Protein AF-A0A382Z279-F1 (afdb_monomer_lite)

InterPro domains:
  IPR032688 ABC-2 type transporter permease protein NosY-like [PF12679] (5-181)

Organism: NCBI:txid408172

Sequence (182 aa):
MLALLIAKEMRSHLLSYRFVLTLLLFFVLIVSSVEMLALNYDRQATNYAETRRSQEEALKEATDFRSLRWRGIKVEKPPNPMSVFAMGLEREMSRSVKVSSFEDAKLGRSKYANPLFALFPAPDLLYIVNIVGSLLALLFAFDAICGEQERGTLKLVMAYSVPRHLVLLAKWAGGYIALIVP

pLDDT: mean 73.45, std 11.15, range [49.34, 89.0]

Secondary structure (DSSP, 8-state):
-HHHHHHHHHHHHHTSHHHHHHHHHHHHHHHHHHHHHHHHHHHHHHHHHHHHHHHHHHHHH---HHHHHHH-EEEEPPPPGGGGT--GGGGTS-SEEEE-SSS--EEPPPTT-SHHHHHS----HHHHHHHHHHHHHHHHHHHHHHHHHHTSHHHHHHHSS--HHHHHHHHHHHHHHHHH--

Foldseek 3Di:
DLVVLLVVLLCVLCPDPVLVVLVVVLVVVQVVLLVVQVVVLVVLQVVVVVVVVVLVVVVVVCPDPVVCQVQFDWDFAHRDPCSSQACPCVQQFQRIFGGHPPDDGDRDHRPPPPVVCVVVPRDHNVNCCVPSLVVVLVVLLCCLPVVCVVVCVVVVVVVDPDDPVSNVVSSVSNSVVSSVPD

Radius of gyration: 26.79 Å; chains: 1; bounding box: 55×27×79 Å

Structure (mmCIF, N/CA/C/O backbone):
data_AF-A0A382Z279-F1
#
_entry.id   AF-A0A382Z279-F1
#
loop_
_atom_site.group_PDB
_atom_site.id
_atom_site.type_symbol
_atom_site.label_atom_id
_atom_site.label_alt_id
_atom_site.label_comp_id
_atom_site.label_asym_id
_atom_site.label_entity_id
_atom_site.label_seq_id
_atom_site.pdbx_PDB_ins_code
_atom_site.Cartn_x
_atom_site.Cartn_y
_atom_site.Cartn_z
_atom_site.occupancy
_atom_site.B_iso_or_equiv
_atom_site.auth_seq_id
_atom_site.auth_comp_id
_atom_site.auth_asym_id
_atom_site.auth_atom_id
_atom_site.pdbx_PDB_model_num
ATOM 1 N N . MET A 1 1 ? -17.426 -15.057 21.972 1.00 78.44 1 MET A N 1
ATOM 2 C CA . MET A 1 1 ? -17.161 -13.709 22.534 1.00 78.44 1 MET A CA 1
ATOM 3 C C . MET A 1 1 ? -16.093 -12.942 21.763 1.00 78.44 1 MET A C 1
ATOM 5 O O . MET A 1 1 ? -16.378 -11.828 21.351 1.00 78.44 1 MET A O 1
ATOM 9 N N . LEU A 1 2 ? -14.916 -13.522 21.494 1.00 78.75 2 LEU A N 1
ATOM 10 C CA . LEU A 1 2 ? -13.851 -12.851 20.729 1.00 78.75 2 LEU A CA 1
ATOM 11 C C . LEU A 1 2 ? -14.295 -12.397 19.322 1.00 78.75 2 LEU A C 1
ATOM 13 O O . LEU A 1 2 ? -14.098 -11.242 18.972 1.00 78.75 2 LEU A O 1
ATOM 17 N N . ALA A 1 3 ? -14.995 -13.248 18.565 1.00 81.44 3 ALA A N 1
ATOM 18 C CA . ALA A 1 3 ? -15.532 -12.876 17.249 1.00 81.44 3 ALA A CA 1
ATOM 19 C C . ALA A 1 3 ? -16.533 -11.701 17.298 1.00 81.44 3 ALA A C 1
ATOM 21 O O . ALA A 1 3 ? -16.545 -10.869 16.399 1.00 81.44 3 ALA A O 1
ATOM 22 N N . LEU A 1 4 ? -17.336 -11.592 18.365 1.00 83.62 4 LEU A N 1
ATOM 23 C CA . LEU A 1 4 ? -18.268 -10.471 18.553 1.00 83.62 4 LEU A CA 1
ATOM 24 C C . LEU A 1 4 ? -17.521 -9.166 18.847 1.00 83.62 4 LEU A C 1
ATOM 26 O O . LEU A 1 4 ? -17.893 -8.120 18.326 1.00 83.62 4 LEU A O 1
ATOM 30 N N . LEU A 1 5 ? -16.448 -9.236 19.642 1.00 82.75 5 LEU A N 1
ATOM 31 C CA . LEU A 1 5 ? -15.572 -8.093 19.897 1.00 82.75 5 LEU A CA 1
ATOM 32 C C . LEU A 1 5 ? -14.881 -7.632 18.605 1.00 82.75 5 LEU A C 1
ATOM 34 O O . LEU A 1 5 ? -14.863 -6.436 18.335 1.00 82.75 5 LEU A O 1
ATOM 38 N N . ILE A 1 6 ? -14.399 -8.567 17.777 1.00 82.38 6 ILE A N 1
ATOM 39 C CA . ILE A 1 6 ? -13.807 -8.252 16.466 1.00 82.38 6 ILE A CA 1
ATOM 40 C C . ILE A 1 6 ? -14.846 -7.619 15.537 1.00 82.38 6 ILE A C 1
ATOM 42 O O . ILE A 1 6 ? -14.577 -6.578 14.952 1.00 82.38 6 ILE A O 1
ATOM 46 N N . ALA A 1 7 ? -16.046 -8.195 15.421 1.00 82.44 7 ALA A N 1
ATOM 47 C CA . ALA A 1 7 ? -17.105 -7.647 14.572 1.00 82.44 7 ALA A CA 1
ATOM 48 C C . ALA A 1 7 ? -17.527 -6.234 15.005 1.00 82.44 7 ALA A C 1
ATOM 50 O O . ALA A 1 7 ? -17.766 -5.366 14.164 1.00 82.44 7 ALA A O 1
ATOM 51 N N . LYS A 1 8 ? -17.574 -5.983 16.318 1.00 85.19 8 LYS A N 1
ATOM 52 C CA . LYS A 1 8 ? -17.808 -4.649 16.876 1.00 85.19 8 LYS A CA 1
ATOM 53 C C . LYS A 1 8 ? -16.678 -3.680 16.512 1.00 85.19 8 LYS A C 1
ATOM 55 O O . LYS A 1 8 ? -16.970 -2.550 16.128 1.00 85.19 8 LYS A O 1
ATOM 60 N N . GLU A 1 9 ? -15.419 -4.111 16.587 1.00 82.75 9 GLU A N 1
ATOM 61 C CA . GLU A 1 9 ? -14.272 -3.265 16.237 1.00 82.75 9 GLU A CA 1
ATOM 62 C C . GLU A 1 9 ? -14.241 -2.959 14.734 1.00 82.75 9 GLU A C 1
ATOM 64 O O . GLU A 1 9 ? -14.132 -1.799 14.346 1.00 82.75 9 GLU A O 1
ATOM 69 N N . MET A 1 10 ? -14.474 -3.962 13.880 1.00 80.81 10 MET A N 1
ATOM 70 C CA . MET A 1 10 ? -14.593 -3.769 12.431 1.00 80.81 10 MET A CA 1
ATOM 71 C C . MET A 1 10 ? -15.702 -2.781 12.086 1.00 80.81 10 MET A C 1
ATOM 73 O O . MET A 1 10 ? -15.496 -1.880 11.283 1.00 80.81 10 MET A O 1
ATOM 77 N N . ARG A 1 11 ? -16.877 -2.909 12.711 1.00 81.38 11 ARG A N 1
ATOM 78 C CA . ARG A 1 11 ? -17.996 -1.993 12.469 1.00 81.38 11 ARG A CA 1
ATOM 79 C C . ARG A 1 11 ? -17.671 -0.565 12.914 1.00 81.38 11 ARG A C 1
ATOM 81 O O . ARG A 1 11 ? -18.086 0.375 12.245 1.00 81.38 11 ARG A O 1
ATOM 88 N N . SER A 1 12 ? -16.920 -0.407 14.004 1.00 80.19 12 SER A N 1
ATOM 89 C CA . SER A 1 12 ? -16.434 0.896 14.475 1.00 80.19 12 SER A CA 1
ATOM 90 C C . SER A 1 12 ? -15.484 1.549 13.467 1.00 80.19 12 SER A C 1
ATOM 92 O O . SER A 1 12 ? -15.623 2.734 13.167 1.00 80.19 12 SER A O 1
ATOM 94 N N . HIS A 1 13 ? -14.562 0.770 12.895 1.00 79.25 13 HIS A N 1
ATOM 95 C CA . HIS A 1 13 ? -13.631 1.262 11.882 1.00 79.25 13 HIS A CA 1
ATOM 96 C C . HIS A 1 13 ? -14.323 1.545 10.542 1.00 79.25 13 HIS A C 1
ATOM 98 O O . HIS A 1 13 ? -14.192 2.648 10.023 1.00 79.25 13 HIS A O 1
ATOM 104 N N . LEU A 1 14 ? -15.120 0.606 10.021 1.00 77.19 14 LEU A N 1
ATOM 105 C CA . LEU A 1 14 ? -15.778 0.712 8.712 1.00 77.19 14 LEU A CA 1
ATOM 106 C C . LEU A 1 14 ? -16.832 1.825 8.643 1.00 77.19 14 LEU A C 1
ATOM 108 O O . LEU A 1 14 ? -16.984 2.457 7.602 1.00 77.19 14 LEU A O 1
ATOM 112 N N . LEU A 1 15 ? -17.567 2.082 9.732 1.00 76.75 15 LEU A N 1
ATOM 113 C CA . LEU A 1 15 ? -18.573 3.156 9.782 1.00 76.75 15 LEU A CA 1
ATOM 114 C C . LEU A 1 15 ? -17.976 4.529 10.119 1.00 76.75 15 LEU A C 1
ATOM 116 O O . LEU A 1 15 ? -18.713 5.510 10.235 1.00 76.75 15 LEU A O 1
ATOM 120 N N . SER A 1 16 ? -16.660 4.623 10.301 1.00 80.31 16 SER A N 1
ATOM 121 C CA . SER A 1 16 ? -16.005 5.901 10.541 1.00 80.31 16 SER A CA 1
ATOM 122 C C . SER A 1 16 ? -15.908 6.701 9.244 1.00 80.31 16 SER A C 1
ATOM 124 O O . SER A 1 16 ? -15.441 6.201 8.223 1.00 80.31 16 SER A O 1
ATOM 126 N N . TYR A 1 17 ? -16.255 7.990 9.287 1.00 79.38 17 TYR A N 1
ATOM 127 C CA . TYR A 1 17 ? -16.060 8.898 8.147 1.00 79.38 17 TYR A CA 1
ATOM 128 C C . TYR A 1 17 ? -14.589 8.946 7.691 1.00 79.38 17 TYR A C 1
ATOM 130 O O . TYR A 1 17 ? -14.296 9.152 6.516 1.00 79.38 17 TYR A O 1
ATOM 138 N N . ARG A 1 18 ? -13.654 8.710 8.623 1.00 80.19 18 ARG A N 1
ATOM 139 C CA . ARG A 1 18 ? -12.212 8.660 8.356 1.00 80.19 18 ARG A CA 1
ATOM 140 C C . ARG A 1 18 ? -11.847 7.468 7.475 1.00 80.19 18 ARG A C 1
ATOM 142 O O . ARG A 1 18 ? -10.984 7.602 6.615 1.00 80.19 18 ARG A O 1
ATOM 149 N N . PHE A 1 19 ? -12.530 6.335 7.633 1.00 81.94 19 PHE A N 1
ATOM 150 C CA . PHE A 1 19 ? -12.326 5.165 6.779 1.00 81.94 19 PHE A CA 1
ATOM 151 C C . PHE A 1 19 ? -12.724 5.459 5.329 1.00 81.94 19 PHE A C 1
ATOM 153 O O . PHE A 1 19 ? -11.972 5.164 4.411 1.00 81.94 19 PHE A O 1
ATOM 160 N N . VAL A 1 20 ? -13.847 6.148 5.114 1.00 83.25 20 VAL A N 1
ATOM 161 C CA . VAL A 1 20 ? -14.271 6.554 3.763 1.00 83.25 20 VAL A CA 1
ATOM 162 C C . VAL A 1 20 ? -13.266 7.518 3.125 1.00 83.25 20 VAL A C 1
ATOM 164 O O . VAL A 1 20 ? -12.905 7.349 1.964 1.00 83.25 20 VAL A O 1
ATOM 167 N N . LEU A 1 21 ? -12.778 8.508 3.880 1.00 84.88 21 LEU A N 1
ATOM 168 C CA . LEU A 1 21 ? -11.780 9.465 3.386 1.00 84.88 21 LEU A CA 1
ATOM 169 C C . LEU A 1 21 ? -10.456 8.793 3.017 1.00 84.88 21 LEU A C 1
ATOM 171 O O . LEU A 1 21 ? -9.873 9.101 1.982 1.00 84.88 21 LEU A O 1
ATOM 175 N N . THR A 1 22 ? -9.983 7.884 3.863 1.00 84.00 22 THR A N 1
ATOM 176 C CA . THR A 1 22 ? -8.726 7.161 3.639 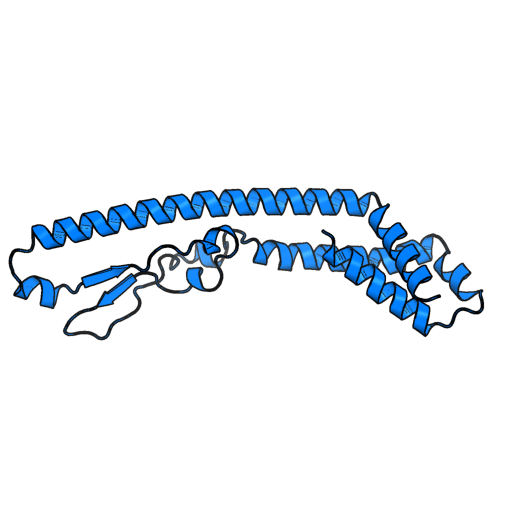1.00 84.00 22 THR A CA 1
ATOM 177 C C . THR A 1 22 ? -8.847 6.176 2.483 1.00 84.00 22 THR A C 1
ATOM 179 O O . THR A 1 22 ? -7.940 6.122 1.660 1.00 84.00 22 THR A O 1
ATOM 182 N N . LEU A 1 23 ? -9.988 5.499 2.338 1.00 84.31 23 LEU A N 1
ATOM 183 C CA . LEU A 1 23 ? -10.286 4.644 1.189 1.00 84.31 23 LEU A CA 1
ATOM 184 C C . LEU A 1 23 ? -10.345 5.444 -0.118 1.00 84.31 23 LEU A C 1
ATOM 186 O O . LEU A 1 23 ? -9.758 5.028 -1.112 1.00 84.31 23 LEU A O 1
ATOM 190 N N . LEU A 1 24 ? -10.986 6.617 -0.124 1.00 88.38 24 LEU A N 1
ATOM 191 C CA . LEU A 1 24 ? -10.998 7.506 -1.293 1.00 88.38 24 LEU A CA 1
ATOM 192 C C . LEU A 1 24 ? -9.596 8.005 -1.646 1.00 88.38 24 LEU A C 1
ATOM 194 O O . LEU A 1 24 ? -9.211 7.975 -2.813 1.00 88.38 24 LEU A O 1
ATOM 198 N N . LEU A 1 25 ? -8.824 8.441 -0.648 1.00 86.50 25 LEU A N 1
ATOM 199 C CA . LEU A 1 25 ? -7.442 8.874 -0.843 1.00 86.50 25 LEU A CA 1
ATOM 200 C C . LEU A 1 25 ? -6.602 7.747 -1.452 1.00 86.50 25 LEU A C 1
ATOM 202 O O . LEU A 1 25 ? -5.892 7.969 -2.430 1.00 86.50 25 LEU A O 1
ATOM 206 N N . PHE A 1 26 ? -6.708 6.540 -0.896 1.00 85.06 26 PHE A N 1
ATOM 207 C CA . PHE A 1 26 ? -5.968 5.376 -1.364 1.00 85.06 26 PHE A CA 1
ATOM 208 C C . PHE A 1 26 ? -6.380 4.983 -2.783 1.00 85.06 26 PHE A C 1
ATOM 210 O O . PHE A 1 26 ? -5.519 4.781 -3.634 1.00 85.06 26 PHE A O 1
ATOM 217 N N . PHE A 1 27 ? -7.681 4.997 -3.082 1.00 86.75 27 PHE A N 1
ATOM 218 C CA . PHE A 1 27 ? -8.205 4.745 -4.422 1.00 86.75 27 PHE A CA 1
ATOM 219 C C . PHE A 1 27 ? -7.656 5.738 -5.455 1.00 86.75 27 PHE A C 1
ATOM 221 O O . PHE A 1 27 ? -7.156 5.325 -6.499 1.00 86.75 27 PHE A O 1
ATOM 228 N N . VAL A 1 28 ? -7.676 7.041 -5.156 1.00 89.00 28 VAL A N 1
ATOM 229 C CA . VAL A 1 28 ? -7.123 8.076 -6.049 1.00 89.00 28 VAL A CA 1
ATOM 230 C C . VAL A 1 28 ? -5.620 7.877 -6.263 1.00 89.00 28 VAL A C 1
ATOM 232 O O . VAL A 1 28 ? -5.128 7.996 -7.389 1.00 89.00 28 VAL A O 1
ATOM 235 N N . LEU A 1 29 ? -4.878 7.536 -5.208 1.00 85.69 29 LEU A N 1
ATOM 236 C CA . LEU A 1 29 ? -3.447 7.255 -5.317 1.00 85.69 29 LEU A CA 1
ATOM 237 C C . LEU A 1 29 ? -3.156 6.010 -6.162 1.00 85.69 29 LEU A C 1
ATOM 239 O O . LEU A 1 29 ? -2.249 6.043 -6.990 1.00 85.69 29 LEU A O 1
ATOM 243 N N . ILE A 1 30 ? -3.927 4.935 -5.995 1.00 84.19 30 ILE A N 1
ATOM 244 C CA . ILE A 1 30 ? -3.774 3.718 -6.799 1.00 84.19 30 ILE A CA 1
ATOM 245 C C . ILE A 1 30 ? -4.069 4.018 -8.267 1.00 84.19 30 ILE A C 1
ATOM 247 O O . ILE A 1 30 ? -3.248 3.696 -9.122 1.00 84.19 30 ILE A O 1
ATOM 251 N N . VAL A 1 31 ? -5.201 4.660 -8.568 1.00 87.12 31 VAL A N 1
ATOM 252 C CA . VAL A 1 31 ? -5.594 4.972 -9.951 1.00 87.12 31 VAL A CA 1
ATOM 253 C C . VAL A 1 31 ? -4.538 5.844 -10.628 1.00 87.12 31 VAL A C 1
ATOM 255 O O . VAL A 1 31 ? -4.046 5.489 -11.696 1.00 87.12 31 VAL A O 1
ATOM 258 N N . SER A 1 32 ? -4.115 6.931 -9.977 1.00 83.88 32 SER A N 1
ATOM 259 C CA . SER A 1 32 ? -3.075 7.813 -10.525 1.00 83.88 32 SER A CA 1
ATOM 260 C C . SER A 1 32 ? -1.728 7.107 -10.720 1.00 83.88 32 SER A C 1
ATOM 262 O O . SER A 1 32 ? -1.033 7.365 -11.705 1.00 83.88 32 SER A O 1
ATOM 264 N N . SER A 1 33 ? -1.359 6.185 -9.826 1.00 82.25 33 SER A N 1
ATOM 26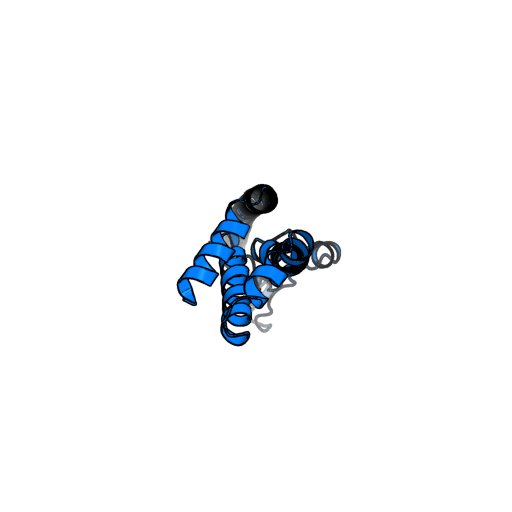5 C CA . SER A 1 33 ? -0.145 5.377 -9.971 1.00 82.25 33 SER A CA 1
ATOM 266 C C . SER A 1 33 ? -0.234 4.420 -11.155 1.00 82.25 33 SER A C 1
ATOM 268 O O . SER A 1 33 ? 0.686 4.385 -11.970 1.00 82.25 33 SER A O 1
ATOM 270 N N . VAL A 1 34 ? -1.351 3.702 -11.301 1.00 82.25 34 VAL A N 1
ATOM 271 C CA . VAL A 1 34 ? -1.570 2.765 -12.412 1.00 82.25 34 VAL A CA 1
ATOM 272 C C . VAL A 1 34 ? -1.567 3.497 -13.754 1.00 82.25 34 VAL A C 1
ATOM 274 O O . VAL A 1 34 ? -0.930 3.027 -14.695 1.00 82.25 34 VAL A O 1
ATOM 277 N N . GLU A 1 35 ? -2.195 4.672 -13.853 1.00 81.94 35 GLU A N 1
ATOM 278 C CA . GLU A 1 35 ? -2.159 5.491 -15.073 1.00 81.94 35 GLU A CA 1
ATOM 279 C C . GLU A 1 35 ? -0.732 5.936 -15.428 1.00 81.94 35 GLU A C 1
ATOM 281 O O . GLU A 1 35 ? -0.289 5.779 -16.569 1.00 81.94 35 GLU A O 1
ATOM 286 N N . MET A 1 36 ? 0.028 6.431 -14.445 1.00 78.31 36 MET A N 1
ATOM 287 C CA . MET A 1 36 ? 1.442 6.785 -14.625 1.00 78.31 36 MET A CA 1
ATOM 288 C C . MET A 1 36 ? 2.277 5.584 -15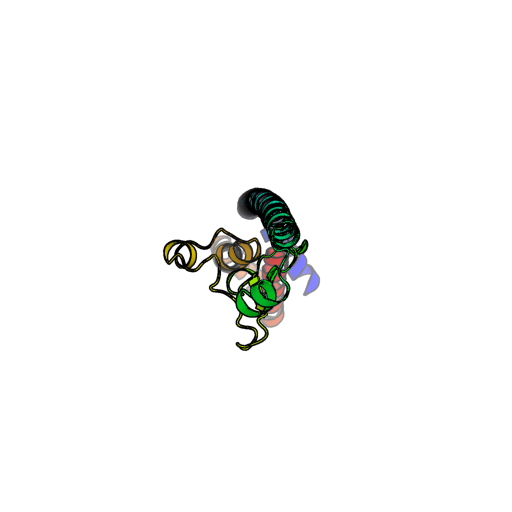.092 1.00 78.31 36 MET A C 1
ATOM 290 O O . MET A 1 36 ? 3.135 5.727 -15.971 1.00 78.31 36 MET A O 1
ATOM 294 N N . LEU A 1 37 ? 2.031 4.397 -14.530 1.00 76.88 37 LEU A N 1
ATOM 295 C CA . LEU A 1 37 ? 2.750 3.173 -14.883 1.00 76.88 37 LEU A CA 1
ATOM 296 C C . LEU A 1 37 ? 2.382 2.668 -16.279 1.00 76.88 37 LEU A C 1
ATOM 298 O O . LEU A 1 37 ? 3.280 2.292 -17.034 1.00 76.88 37 LEU A O 1
ATOM 302 N N . ALA A 1 38 ? 1.106 2.736 -16.657 1.00 78.56 38 ALA A N 1
ATOM 303 C CA . ALA A 1 38 ? 0.629 2.374 -17.988 1.00 78.56 38 ALA A CA 1
ATOM 304 C C . ALA A 1 38 ? 1.249 3.266 -19.076 1.00 78.56 38 ALA A C 1
ATOM 306 O O . ALA A 1 38 ? 1.785 2.759 -20.062 1.00 78.56 38 ALA A O 1
ATOM 307 N N . LEU A 1 39 ? 1.278 4.587 -18.862 1.00 77.31 39 LEU A N 1
ATOM 308 C CA . LEU A 1 39 ? 1.937 5.526 -19.779 1.00 77.31 39 LEU A CA 1
ATOM 309 C C . LEU A 1 39 ? 3.441 5.256 -19.893 1.00 77.31 39 LEU A C 1
ATOM 311 O O . LEU A 1 39 ? 4.029 5.377 -20.969 1.00 77.31 39 LEU A O 1
ATOM 315 N N . ASN A 1 40 ? 4.091 4.894 -18.785 1.00 75.31 40 ASN A N 1
ATOM 316 C CA . ASN A 1 40 ? 5.510 4.565 -18.800 1.00 75.31 40 ASN A CA 1
ATOM 317 C C . ASN A 1 40 ? 5.783 3.226 -19.507 1.00 75.31 40 ASN A C 1
ATOM 319 O O . ASN A 1 40 ? 6.798 3.104 -20.190 1.00 75.31 40 ASN A O 1
ATOM 323 N N . TYR A 1 41 ? 4.890 2.241 -19.381 1.00 77.06 41 TYR A N 1
ATOM 324 C CA . TYR A 1 41 ? 4.982 0.972 -20.105 1.00 77.06 41 TYR A CA 1
ATOM 325 C C . TYR A 1 41 ? 4.869 1.180 -21.616 1.00 77.06 41 TYR A C 1
ATOM 327 O O . TYR A 1 41 ? 5.720 0.694 -22.359 1.00 77.06 41 TYR A O 1
ATOM 335 N N . ASP A 1 42 ? 3.889 1.965 -22.066 1.00 77.44 42 ASP A N 1
ATOM 336 C CA . ASP A 1 42 ? 3.698 2.256 -23.490 1.00 77.44 42 ASP A CA 1
ATOM 337 C C . ASP A 1 42 ? 4.928 2.958 -24.088 1.00 77.44 42 ASP A C 1
ATOM 339 O O . ASP A 1 42 ? 5.503 2.515 -25.084 1.00 77.44 42 ASP A O 1
ATOM 343 N N . ARG A 1 43 ? 5.459 3.966 -23.380 1.00 75.44 43 ARG A N 1
ATOM 344 C CA . ARG A 1 43 ? 6.735 4.606 -23.742 1.00 75.44 43 ARG A CA 1
ATOM 345 C C . ARG A 1 43 ? 7.901 3.621 -23.787 1.00 75.44 43 ARG A C 1
ATOM 347 O O . ARG A 1 43 ? 8.834 3.808 -24.562 1.00 75.44 43 ARG A O 1
ATOM 354 N N . GLN A 1 44 ? 7.924 2.601 -22.936 1.00 71.44 44 GLN A N 1
ATOM 355 C CA . GLN A 1 44 ? 8.992 1.599 -22.949 1.00 71.44 44 GLN A CA 1
ATOM 356 C C . GLN A 1 44 ? 8.848 0.625 -24.120 1.00 71.44 44 GLN A C 1
ATOM 358 O O . GLN A 1 44 ? 9.860 0.257 -24.715 1.00 71.44 44 GLN A O 1
ATOM 363 N N . ALA A 1 45 ? 7.621 0.249 -24.478 1.00 77.25 45 ALA A N 1
ATOM 364 C CA . ALA A 1 45 ? 7.339 -0.625 -25.608 1.00 77.25 45 ALA A CA 1
ATOM 365 C C . ALA A 1 45 ? 7.696 0.036 -26.949 1.00 77.25 45 ALA A C 1
ATOM 367 O O . ALA A 1 45 ? 8.343 -0.596 -27.787 1.00 77.25 45 ALA A O 1
ATOM 368 N N . THR A 1 46 ? 7.358 1.316 -27.131 1.00 79.31 46 THR A N 1
ATOM 369 C CA . THR A 1 46 ? 7.714 2.077 -28.342 1.00 79.31 46 THR A CA 1
ATOM 370 C C . THR A 1 46 ? 9.225 2.232 -28.487 1.00 79.31 46 THR A C 1
ATOM 372 O O . THR A 1 46 ? 9.779 1.876 -29.526 1.00 79.31 46 THR A O 1
ATOM 375 N N . ASN A 1 47 ? 9.913 2.631 -27.413 1.00 76.50 47 ASN A N 1
ATOM 376 C CA . ASN A 1 47 ? 11.375 2.709 -27.387 1.00 76.50 47 ASN A CA 1
ATOM 377 C C . ASN A 1 47 ? 12.039 1.363 -27.730 1.00 76.50 47 ASN A C 1
ATOM 379 O O . ASN A 1 47 ? 13.021 1.335 -28.464 1.00 76.50 47 ASN A O 1
ATOM 383 N N . TYR A 1 48 ? 11.520 0.243 -27.214 1.00 75.12 48 TYR A N 1
ATOM 384 C CA . TYR A 1 48 ? 12.051 -1.087 -27.529 1.00 75.12 48 TYR A CA 1
ATOM 385 C C . TYR A 1 48 ? 11.886 -1.428 -29.017 1.00 75.12 48 TYR A C 1
ATOM 387 O O . TYR A 1 48 ? 12.814 -1.935 -29.650 1.00 75.12 48 TYR A O 1
ATOM 395 N N . ALA A 1 49 ? 10.723 -1.117 -29.597 1.00 80.44 49 ALA A N 1
ATOM 396 C CA . ALA A 1 49 ? 10.465 -1.339 -31.016 1.00 80.44 49 ALA A CA 1
ATOM 397 C C . ALA A 1 49 ? 11.391 -0.493 -31.910 1.00 80.44 49 ALA A C 1
ATOM 399 O O . ALA A 1 49 ? 11.922 -1.006 -32.896 1.00 80.44 49 ALA A O 1
ATOM 400 N N . GLU A 1 50 ? 11.628 0.771 -31.555 1.00 79.31 50 GLU A N 1
ATOM 401 C CA . GLU A 1 50 ? 12.547 1.667 -32.270 1.00 79.31 50 GLU A CA 1
ATOM 402 C C . GLU A 1 50 ? 14.007 1.206 -32.171 1.00 79.31 50 GLU A C 1
ATOM 404 O O . GLU A 1 50 ? 14.710 1.135 -33.186 1.00 79.31 50 GLU A O 1
ATOM 409 N N . THR A 1 51 ? 14.468 0.812 -30.978 1.00 75.06 51 THR A N 1
ATOM 410 C CA . THR A 1 51 ? 15.828 0.284 -30.827 1.00 75.06 51 THR A CA 1
ATOM 411 C C . THR A 1 51 ? 16.013 -1.010 -31.615 1.00 75.06 51 THR A C 1
ATOM 413 O O . THR A 1 51 ? 17.041 -1.190 -32.263 1.00 75.06 51 THR A O 1
ATOM 416 N N . ARG A 1 52 ? 15.019 -1.908 -31.627 1.00 77.62 52 ARG A N 1
ATOM 417 C CA . ARG A 1 52 ? 15.100 -3.143 -32.419 1.00 77.62 52 ARG A CA 1
ATOM 418 C C . ARG A 1 52 ? 15.183 -2.847 -33.917 1.00 77.62 52 ARG A C 1
ATOM 420 O O . ARG A 1 52 ? 16.016 -3.439 -34.596 1.00 77.62 52 ARG A O 1
ATOM 427 N N . ARG A 1 53 ? 14.370 -1.912 -34.424 1.00 79.25 53 ARG A N 1
ATOM 428 C CA . ARG A 1 53 ? 14.384 -1.507 -35.842 1.00 79.25 53 ARG A CA 1
ATOM 429 C C . ARG A 1 53 ? 15.726 -0.910 -36.254 1.00 79.25 53 ARG A C 1
ATOM 431 O O . ARG A 1 53 ? 16.314 -1.374 -37.223 1.00 79.25 53 ARG A O 1
ATOM 438 N N . SER A 1 54 ? 16.250 0.038 -35.478 1.00 76.69 54 SER A N 1
ATOM 439 C CA . SER A 1 54 ? 17.560 0.646 -35.759 1.00 76.69 54 SER A CA 1
ATOM 440 C C . SER A 1 54 ? 18.712 -0.363 -35.684 1.00 76.69 54 SER A C 1
ATOM 442 O O . SER A 1 54 ? 19.676 -0.264 -36.441 1.00 76.69 54 SER A O 1
ATOM 444 N N . GLN A 1 55 ? 18.619 -1.375 -34.813 1.00 72.19 55 GLN A N 1
ATOM 445 C CA . GLN A 1 55 ? 19.578 -2.478 -34.807 1.00 72.19 55 GLN A CA 1
ATOM 446 C C . GLN A 1 55 ? 19.458 -3.357 -36.052 1.00 72.19 55 GLN A C 1
ATOM 448 O O . GLN A 1 55 ? 20.478 -3.685 -36.649 1.00 72.19 55 GLN A O 1
ATOM 453 N N . GLU A 1 56 ? 18.244 -3.730 -36.458 1.00 76.44 56 GLU A N 1
ATOM 454 C CA . GLU A 1 56 ? 18.016 -4.509 -37.679 1.00 76.44 56 GLU A CA 1
ATOM 455 C C . GLU A 1 56 ? 18.517 -3.774 -38.931 1.00 76.44 56 GLU A C 1
ATOM 457 O O . GLU A 1 56 ? 19.127 -4.398 -39.797 1.00 76.44 56 GLU A O 1
ATOM 462 N N . GLU A 1 57 ? 18.317 -2.459 -39.016 1.00 78.56 57 GLU A N 1
ATOM 463 C CA . GLU A 1 57 ? 18.861 -1.610 -40.084 1.00 78.56 57 GLU A CA 1
ATOM 464 C C . GLU A 1 57 ? 20.394 -1.593 -40.060 1.00 78.56 57 GLU A C 1
ATOM 466 O O . GLU A 1 57 ? 21.026 -1.894 -41.071 1.00 78.56 57 GLU A O 1
ATOM 471 N N . ALA A 1 58 ? 21.003 -1.380 -38.890 1.00 72.19 58 ALA A N 1
ATOM 472 C CA . ALA A 1 58 ? 22.457 -1.417 -38.741 1.00 72.19 58 ALA A CA 1
ATOM 473 C C . ALA A 1 58 ? 23.068 -2.796 -39.063 1.00 72.19 58 ALA A C 1
ATOM 475 O O . ALA A 1 58 ? 24.209 -2.869 -39.514 1.00 72.19 58 ALA A O 1
ATOM 476 N N . LEU A 1 59 ? 22.332 -3.891 -38.837 1.00 70.31 59 LEU A N 1
ATOM 477 C CA . LEU A 1 59 ? 22.730 -5.247 -39.231 1.00 70.31 59 LEU A CA 1
ATOM 478 C C . LEU A 1 59 ? 22.607 -5.476 -40.745 1.00 70.31 59 LEU A C 1
ATOM 480 O O . LEU A 1 59 ? 23.438 -6.184 -41.305 1.00 70.31 59 LEU A O 1
ATOM 484 N N . LYS A 1 60 ? 21.605 -4.885 -41.406 1.00 71.75 60 LYS A N 1
ATOM 485 C CA . LYS A 1 60 ? 21.431 -4.961 -42.868 1.00 71.75 60 LYS A CA 1
ATOM 486 C C . LYS A 1 60 ? 22.475 -4.136 -43.622 1.00 71.75 60 LYS A C 1
ATOM 488 O O . LYS A 1 60 ? 22.930 -4.566 -44.676 1.00 71.75 60 LYS A O 1
ATOM 493 N N . GLU A 1 61 ? 22.864 -2.982 -43.084 1.00 69.62 61 GLU A N 1
ATOM 494 C CA . GLU A 1 61 ? 23.930 -2.136 -43.640 1.00 69.62 61 GLU A CA 1
ATOM 495 C C . GLU A 1 61 ? 25.335 -2.699 -43.377 1.00 69.62 61 GLU A C 1
ATOM 497 O O . GLU A 1 61 ? 26.272 -2.430 -44.129 1.00 69.62 61 GLU A O 1
ATOM 502 N N . ALA A 1 62 ? 25.506 -3.494 -42.316 1.00 60.38 62 ALA A N 1
ATOM 503 C CA . ALA A 1 62 ? 26.776 -4.124 -41.981 1.00 60.38 62 ALA A CA 1
ATOM 504 C C . ALA A 1 62 ? 27.009 -5.392 -42.820 1.00 60.38 62 ALA A C 1
ATOM 506 O O . ALA A 1 62 ? 26.893 -6.516 -42.339 1.00 60.38 62 ALA A O 1
ATOM 507 N N . THR A 1 63 ? 27.414 -5.210 -44.075 1.00 59.47 63 THR A N 1
ATOM 508 C CA . THR A 1 63 ? 27.766 -6.297 -45.007 1.00 59.47 63 THR A CA 1
ATOM 509 C C . THR A 1 63 ? 29.024 -7.083 -44.596 1.00 59.47 63 THR A C 1
ATOM 511 O O . THR A 1 63 ? 29.337 -8.104 -45.205 1.00 59.47 63 THR A O 1
ATOM 514 N N . ASP A 1 64 ? 29.761 -6.638 -43.570 1.00 62.97 64 ASP A N 1
ATOM 515 C CA . ASP A 1 64 ? 31.054 -7.206 -43.182 1.00 62.97 64 ASP A CA 1
ATOM 516 C C . ASP A 1 64 ? 31.006 -7.893 -41.801 1.00 62.97 64 ASP A C 1
ATOM 518 O O . ASP A 1 64 ? 30.937 -7.244 -40.749 1.00 62.97 64 ASP A O 1
ATOM 522 N N . PHE A 1 65 ? 31.086 -9.229 -41.798 1.00 60.78 65 PHE A N 1
ATOM 523 C CA . PHE A 1 65 ? 31.032 -10.091 -40.604 1.00 60.78 65 PHE A CA 1
ATOM 524 C C . PHE A 1 65 ? 32.130 -9.758 -39.580 1.00 60.78 65 PHE A C 1
ATOM 526 O O . PHE A 1 65 ? 31.960 -9.936 -38.370 1.00 60.78 65 PHE A O 1
ATOM 533 N N . ARG A 1 66 ? 33.266 -9.226 -40.053 1.00 59.75 66 ARG A N 1
ATOM 534 C CA . ARG A 1 66 ? 34.377 -8.814 -39.192 1.00 59.75 66 ARG A CA 1
ATOM 535 C C . ARG A 1 66 ? 33.977 -7.603 -38.347 1.00 59.75 66 ARG A C 1
ATOM 537 O O . ARG A 1 66 ? 34.183 -7.631 -37.137 1.00 59.75 66 ARG A O 1
ATOM 544 N N . SER A 1 67 ? 33.333 -6.595 -38.940 1.00 61.34 67 SER A N 1
ATOM 545 C CA . SER A 1 67 ? 32.879 -5.373 -38.252 1.00 61.34 67 SER A CA 1
ATOM 546 C C . SER A 1 67 ? 31.846 -5.648 -37.146 1.00 61.34 67 SER A C 1
ATOM 548 O O . SER A 1 67 ? 31.931 -5.075 -36.058 1.00 61.34 67 SER A O 1
ATOM 550 N N . LEU A 1 68 ? 30.934 -6.600 -37.373 1.00 61.41 68 LEU A N 1
ATOM 551 C CA . LEU A 1 68 ? 29.925 -7.040 -36.402 1.00 61.41 68 LEU A CA 1
ATOM 552 C C . LEU A 1 68 ? 30.563 -7.693 -35.169 1.00 61.41 68 LEU A C 1
ATOM 554 O O . LEU A 1 68 ? 30.155 -7.425 -34.036 1.00 61.41 68 LEU A O 1
ATOM 558 N N . ARG A 1 69 ? 31.623 -8.486 -35.376 1.00 58.38 69 ARG A N 1
ATOM 559 C CA . ARG A 1 69 ? 32.379 -9.142 -34.300 1.00 58.38 69 ARG A CA 1
ATOM 560 C C . ARG A 1 69 ? 33.117 -8.145 -33.395 1.00 58.38 69 ARG A C 1
ATOM 562 O O . ARG A 1 69 ? 33.206 -8.389 -32.193 1.00 58.38 69 ARG A O 1
ATOM 569 N N . TRP A 1 70 ? 33.597 -7.027 -33.951 1.00 55.38 70 TRP A N 1
ATOM 570 C CA . TRP A 1 70 ? 34.227 -5.928 -33.198 1.00 55.38 70 TRP A CA 1
ATOM 571 C C . TRP A 1 70 ? 33.207 -5.022 -32.493 1.00 55.38 70 TRP A C 1
ATOM 573 O O . TRP A 1 70 ? 33.445 -4.570 -31.375 1.00 55.38 70 TRP A O 1
ATOM 583 N N . ARG A 1 71 ? 32.059 -4.745 -33.125 1.00 59.84 71 ARG A N 1
ATOM 584 C CA . ARG A 1 71 ? 31.055 -3.795 -32.614 1.00 59.84 71 ARG A CA 1
ATOM 585 C C . ARG A 1 71 ? 30.200 -4.393 -31.486 1.00 59.84 71 ARG A C 1
ATOM 587 O O . ARG A 1 71 ? 29.824 -3.664 -30.560 1.00 59.84 71 ARG A O 1
ATOM 594 N N . GLY A 1 72 ? 29.983 -5.711 -31.520 1.00 58.00 72 GLY A N 1
ATOM 595 C CA . GLY A 1 72 ? 29.162 -6.456 -30.564 1.00 58.00 72 GLY A CA 1
ATOM 596 C C . GLY A 1 72 ? 27.664 -6.212 -30.768 1.00 58.00 72 GLY A C 1
ATOM 597 O O . GLY A 1 72 ? 27.248 -5.139 -31.204 1.00 58.00 72 GLY A O 1
ATOM 598 N N . ILE A 1 73 ? 26.844 -7.207 -30.440 1.00 62.28 73 ILE A N 1
ATOM 599 C CA . ILE A 1 73 ? 25.385 -7.128 -30.552 1.00 62.28 73 ILE A CA 1
ATOM 600 C C . ILE A 1 73 ? 24.835 -6.670 -29.199 1.00 62.28 73 ILE A C 1
ATOM 602 O O . ILE A 1 73 ? 25.137 -7.251 -28.155 1.00 62.28 73 ILE A O 1
ATOM 606 N N . LYS A 1 74 ? 24.040 -5.597 -29.197 1.00 64.25 74 LYS A N 1
ATOM 607 C CA . LYS A 1 74 ? 23.331 -5.138 -27.999 1.00 64.25 74 LYS A CA 1
ATOM 608 C C . LYS A 1 74 ? 21.981 -5.836 -27.932 1.00 64.25 74 LYS A C 1
ATOM 610 O O . LYS A 1 74 ? 21.058 -5.435 -28.622 1.00 64.25 74 LYS A O 1
ATOM 615 N N . VAL A 1 75 ? 21.847 -6.850 -27.090 1.00 63.09 75 VAL A N 1
ATOM 616 C CA . VAL A 1 75 ? 20.550 -7.495 -26.875 1.00 63.09 75 VAL A CA 1
ATOM 617 C C . VAL A 1 75 ? 19.811 -6.722 -25.785 1.00 63.09 75 VAL A C 1
ATOM 619 O O . VAL A 1 75 ? 20.295 -6.600 -24.657 1.00 63.09 75 VAL A O 1
ATOM 622 N N . GLU A 1 76 ? 18.656 -6.158 -26.131 1.00 65.88 76 GLU A N 1
ATOM 623 C CA . GLU A 1 76 ? 17.760 -5.519 -25.167 1.00 65.88 76 GLU A CA 1
ATOM 624 C C . GLU A 1 76 ? 16.727 -6.526 -24.651 1.00 65.88 76 GLU A C 1
ATOM 626 O O . GLU A 1 76 ? 16.135 -7.285 -25.424 1.00 65.88 76 GLU A O 1
ATOM 631 N N . LYS A 1 77 ? 16.509 -6.538 -23.333 1.00 69.31 77 LYS A N 1
ATOM 632 C CA . LYS A 1 77 ? 15.477 -7.357 -22.689 1.00 69.31 77 LYS A CA 1
ATOM 633 C C . LYS A 1 77 ? 14.085 -6.796 -23.038 1.00 69.31 77 LYS A C 1
ATOM 635 O O . LYS A 1 77 ? 13.910 -5.579 -22.949 1.00 69.31 77 LYS A O 1
ATOM 640 N N . PRO A 1 78 ? 13.094 -7.638 -23.396 1.00 65.56 78 PRO A N 1
ATOM 641 C CA . PRO A 1 78 ? 11.732 -7.170 -23.645 1.00 65.56 78 PRO A CA 1
ATOM 642 C C . PRO A 1 78 ? 11.111 -6.534 -22.386 1.00 65.56 78 PRO A C 1
ATOM 644 O O . PRO A 1 78 ? 11.457 -6.934 -21.268 1.00 65.56 78 PRO A O 1
ATOM 647 N N . PRO A 1 79 ? 10.194 -5.560 -22.545 1.00 67.00 79 PRO A N 1
ATOM 648 C CA . PRO A 1 79 ? 9.525 -4.915 -21.420 1.00 67.00 79 PRO A CA 1
ATOM 649 C C . PRO A 1 79 ? 8.633 -5.915 -20.672 1.00 67.00 79 PRO A C 1
ATOM 651 O O . PRO A 1 79 ? 7.838 -6.637 -21.273 1.00 67.00 79 PRO A O 1
ATOM 654 N N . ASN A 1 80 ? 8.767 -5.962 -19.348 1.00 67.94 80 ASN A N 1
ATOM 655 C CA . ASN A 1 80 ? 8.004 -6.866 -18.495 1.00 67.94 80 ASN A CA 1
ATOM 656 C C . ASN A 1 80 ? 6.548 -6.389 -18.350 1.00 67.94 80 ASN A C 1
ATOM 658 O O . ASN A 1 80 ? 6.335 -5.264 -17.903 1.00 67.94 80 ASN A O 1
ATOM 662 N N . PRO A 1 81 ? 5.537 -7.220 -18.652 1.00 67.38 81 PRO A N 1
ATOM 663 C CA . PRO A 1 81 ? 4.134 -6.834 -18.500 1.00 67.38 81 PRO A CA 1
ATOM 664 C C . PRO A 1 81 ? 3.745 -6.529 -17.042 1.00 67.38 81 PRO A C 1
ATOM 666 O O . PRO A 1 81 ? 2.849 -5.725 -16.802 1.00 67.38 81 PRO A O 1
ATOM 669 N N . MET A 1 82 ? 4.447 -7.100 -16.053 1.00 64.25 82 MET A N 1
ATOM 670 C CA . MET A 1 82 ? 4.198 -6.819 -14.630 1.00 64.25 82 MET A CA 1
ATOM 671 C C . MET A 1 82 ? 4.642 -5.415 -14.208 1.00 64.25 82 MET A C 1
ATOM 673 O O . MET A 1 82 ? 4.235 -4.945 -13.146 1.00 64.25 82 MET A O 1
ATOM 677 N N . SER A 1 83 ? 5.407 -4.709 -15.049 1.00 65.88 83 SER A N 1
ATOM 678 C CA . SER A 1 83 ? 5.822 -3.335 -14.770 1.00 65.88 83 SER A CA 1
ATOM 679 C C . SER A 1 83 ? 4.672 -2.327 -14.827 1.00 65.88 83 SER A C 1
ATOM 681 O O . SER A 1 83 ? 4.936 -1.148 -14.639 1.00 65.88 83 SER A O 1
ATOM 683 N N . VAL A 1 84 ? 3.443 -2.762 -15.134 1.00 66.19 84 VAL A N 1
ATOM 684 C CA . VAL A 1 84 ? 2.199 -1.975 -15.032 1.00 66.19 84 VAL A CA 1
ATOM 685 C C . VAL A 1 84 ? 1.662 -1.941 -13.593 1.00 66.19 84 VAL A C 1
ATOM 687 O O . VAL A 1 84 ? 0.944 -1.013 -13.236 1.00 66.19 84 VAL A O 1
ATOM 690 N N . PHE A 1 85 ? 2.082 -2.884 -12.739 1.00 62.81 85 PHE A N 1
ATOM 691 C CA . PHE A 1 85 ? 1.693 -2.934 -11.324 1.00 62.81 85 PHE A CA 1
ATOM 692 C C . PHE A 1 85 ? 2.864 -2.788 -10.351 1.00 62.81 85 PHE A C 1
ATOM 694 O O . PHE A 1 85 ? 2.674 -2.257 -9.264 1.00 62.81 85 PHE A O 1
ATOM 701 N N . ALA A 1 86 ? 4.048 -3.291 -10.710 1.00 62.50 86 ALA A N 1
ATOM 702 C CA . ALA A 1 86 ? 5.242 -3.196 -9.880 1.00 62.50 86 ALA A CA 1
ATOM 703 C C . ALA A 1 86 ? 6.502 -3.177 -10.753 1.00 62.50 86 ALA A C 1
ATOM 705 O O . ALA A 1 86 ? 6.793 -4.139 -11.465 1.00 62.50 86 ALA A O 1
ATOM 706 N N . MET A 1 87 ? 7.283 -2.098 -10.686 1.00 63.25 87 MET A N 1
ATOM 707 C CA . MET A 1 87 ? 8.568 -2.013 -11.396 1.00 63.25 87 MET A CA 1
ATOM 708 C C . MET A 1 87 ? 9.680 -2.783 -10.681 1.00 63.25 87 MET A C 1
ATOM 710 O O . MET A 1 87 ? 10.574 -3.313 -11.341 1.00 63.25 87 MET A O 1
ATOM 714 N N . GLY A 1 88 ? 9.634 -2.868 -9.347 1.00 62.72 88 GLY A N 1
ATOM 715 C CA . GLY A 1 88 ? 10.583 -3.651 -8.546 1.00 62.72 88 GLY A CA 1
ATOM 716 C C . GLY A 1 88 ? 12.060 -3.416 -8.913 1.00 62.72 88 GLY A C 1
ATOM 717 O O . GLY A 1 88 ? 12.492 -2.287 -9.152 1.00 62.72 88 GLY A O 1
ATOM 718 N N . LEU A 1 89 ? 12.841 -4.502 -8.994 1.00 55.41 89 LEU A N 1
ATOM 719 C CA . LEU A 1 89 ? 14.283 -4.477 -9.300 1.00 55.41 89 LEU A CA 1
ATOM 720 C C . LEU A 1 89 ? 14.606 -4.077 -10.756 1.00 55.41 89 LEU A C 1
ATOM 722 O O . LEU A 1 89 ? 15.746 -3.758 -11.088 1.00 55.41 89 LEU A O 1
ATOM 726 N N . GLU A 1 90 ? 13.610 -4.059 -11.643 1.00 59.34 90 GLU A N 1
ATOM 727 C CA . GLU A 1 90 ? 13.769 -3.763 -13.075 1.00 59.34 90 GLU A CA 1
ATOM 728 C C . GLU A 1 90 ? 14.064 -2.281 -13.363 1.00 59.34 90 GLU A C 1
ATOM 730 O O . GLU A 1 90 ? 14.355 -1.890 -14.501 1.00 59.34 90 GLU A O 1
ATOM 735 N N . ARG A 1 91 ? 13.989 -1.457 -12.314 1.00 59.00 91 ARG A N 1
ATOM 736 C CA . ARG A 1 91 ? 14.407 -0.057 -12.287 1.00 59.00 91 ARG A CA 1
ATOM 737 C C . ARG A 1 91 ? 15.921 0.100 -12.110 1.00 59.00 91 ARG A C 1
ATOM 739 O O . ARG A 1 91 ? 16.522 0.983 -12.716 1.00 59.00 91 ARG A O 1
ATOM 746 N N . GLU A 1 92 ? 16.540 -0.752 -11.301 1.00 54.50 92 GLU A N 1
ATOM 747 C CA . GLU A 1 92 ? 17.978 -0.689 -11.003 1.00 54.50 92 GLU A CA 1
ATOM 748 C C . GLU A 1 92 ? 18.800 -1.547 -11.966 1.00 54.50 92 GLU A C 1
ATOM 750 O O . GLU A 1 92 ? 19.941 -1.212 -12.293 1.00 54.50 92 GLU A O 1
ATOM 755 N N . MET A 1 93 ? 18.203 -2.620 -12.486 1.00 52.72 93 MET A N 1
ATOM 756 C CA . MET A 1 93 ? 18.861 -3.499 -13.441 1.00 52.72 93 MET A CA 1
ATOM 757 C C . MET A 1 93 ? 19.005 -2.850 -14.818 1.00 52.72 93 MET A C 1
ATOM 759 O O . MET A 1 93 ? 18.083 -2.246 -15.372 1.00 52.72 93 MET A O 1
ATOM 763 N N . SER A 1 94 ? 20.179 -3.032 -15.417 1.00 51.94 94 SER A N 1
ATOM 764 C CA . SER A 1 94 ? 20.379 -2.657 -16.809 1.00 51.94 94 SER A CA 1
ATOM 765 C C . SER A 1 94 ? 19.583 -3.546 -17.747 1.00 51.94 94 SER A C 1
ATOM 767 O O . SER A 1 94 ? 19.621 -4.771 -17.649 1.00 51.94 94 SER A O 1
ATOM 769 N N . ARG A 1 95 ? 18.896 -2.912 -18.694 1.00 58.69 95 ARG A N 1
ATOM 770 C CA . ARG A 1 95 ? 18.019 -3.582 -19.661 1.00 58.69 95 ARG A CA 1
ATOM 771 C C . ARG A 1 95 ? 18.710 -3.943 -20.973 1.00 58.69 95 ARG A C 1
ATOM 773 O O . ARG A 1 95 ? 18.129 -4.663 -21.777 1.00 58.69 95 ARG A O 1
ATOM 780 N N . SER A 1 96 ? 19.929 -3.450 -21.191 1.00 53.84 96 SER A N 1
ATOM 781 C CA . SER A 1 96 ? 20.726 -3.780 -22.373 1.00 53.84 96 SER A CA 1
ATOM 782 C C . SER A 1 96 ? 21.957 -4.563 -21.947 1.00 53.84 96 SER A C 1
ATOM 784 O O . SER A 1 96 ? 22.691 -4.142 -21.054 1.00 53.84 96 SER A O 1
ATOM 786 N N . VAL A 1 97 ? 22.185 -5.709 -22.578 1.00 56.69 97 VAL A N 1
ATOM 787 C CA . VAL A 1 97 ? 23.422 -6.474 -22.425 1.00 56.69 97 VAL A CA 1
ATOM 788 C C . VAL A 1 97 ? 24.168 -6.358 -23.741 1.00 56.69 97 VAL A C 1
ATOM 790 O O . VAL A 1 97 ? 23.654 -6.726 -24.799 1.00 56.69 97 VAL A O 1
ATOM 793 N N . LYS A 1 98 ? 25.377 -5.797 -23.696 1.00 53.88 98 LYS A N 1
ATOM 794 C CA . LYS A 1 98 ? 26.243 -5.770 -24.873 1.00 53.88 98 LYS A CA 1
ATOM 795 C C . LYS A 1 98 ? 27.026 -7.077 -24.890 1.00 53.88 98 LYS A C 1
ATOM 797 O O . LYS A 1 98 ? 27.894 -7.280 -24.048 1.00 53.88 98 LYS A O 1
ATOM 802 N N . VAL A 1 99 ? 26.705 -7.954 -25.834 1.00 56.66 99 VAL A N 1
ATOM 803 C CA . VAL A 1 99 ? 27.432 -9.206 -26.047 1.00 56.66 99 VAL A CA 1
ATOM 804 C C . VAL A 1 99 ? 28.440 -8.961 -27.162 1.00 56.66 99 VAL A C 1
ATOM 806 O O . VAL A 1 99 ? 28.073 -8.634 -28.292 1.00 56.66 99 VAL A O 1
ATOM 809 N N . SER A 1 100 ? 29.726 -9.067 -26.845 1.00 52.75 100 SER A N 1
ATOM 810 C CA . SER A 1 100 ? 30.806 -8.943 -27.824 1.00 52.75 100 SER A CA 1
ATOM 811 C C . SER A 1 100 ? 31.685 -10.189 -27.784 1.00 52.75 100 SER A C 1
ATOM 813 O O . SER A 1 100 ? 31.738 -10.877 -26.774 1.00 52.75 100 SER A O 1
ATOM 815 N N . SER A 1 101 ? 32.375 -10.499 -28.884 1.00 49.34 101 SER A N 1
ATOM 816 C CA . SER A 1 101 ? 33.243 -11.685 -28.960 1.00 49.34 101 SER A CA 1
ATOM 817 C C . SER A 1 101 ? 34.573 -11.515 -28.204 1.00 49.34 101 SER A C 1
ATOM 819 O O . SER A 1 101 ? 35.357 -12.460 -28.186 1.00 49.34 101 SER A O 1
ATOM 821 N N . PHE A 1 102 ? 34.844 -10.324 -27.650 1.00 50.25 102 PHE A N 1
ATOM 822 C CA . PHE A 1 102 ? 36.125 -9.941 -27.039 1.00 50.25 102 PHE A CA 1
ATOM 823 C C . PHE A 1 102 ? 36.002 -9.426 -25.595 1.00 50.25 102 PHE A C 1
ATOM 825 O O . PHE A 1 102 ? 36.970 -9.513 -24.848 1.00 50.25 102 PHE A O 1
ATOM 832 N N . GLU A 1 103 ? 34.841 -8.908 -25.188 1.00 54.25 103 GLU A N 1
ATOM 833 C CA . GLU A 1 103 ? 34.553 -8.509 -23.805 1.00 54.25 103 GLU A CA 1
ATOM 834 C C . GLU A 1 103 ? 33.407 -9.345 -23.234 1.00 54.25 103 GLU A C 1
ATOM 836 O O . GLU A 1 103 ? 32.408 -9.576 -23.925 1.00 54.25 103 GLU A O 1
ATOM 841 N N . ASP A 1 104 ? 33.526 -9.712 -21.953 1.00 52.41 104 ASP A N 1
ATOM 842 C CA . ASP A 1 104 ? 32.450 -10.338 -21.185 1.00 52.41 104 ASP A CA 1
ATOM 843 C C . ASP A 1 104 ? 31.150 -9.538 -21.296 1.00 52.41 104 ASP A C 1
ATOM 845 O O . ASP A 1 104 ? 31.155 -8.302 -21.347 1.00 52.41 104 ASP A O 1
ATOM 849 N N . ALA A 1 105 ? 30.025 -10.254 -21.304 1.00 56.38 105 ALA A N 1
ATOM 850 C CA . ALA A 1 105 ? 28.692 -9.676 -21.369 1.00 56.38 105 ALA A CA 1
ATOM 851 C C . ALA A 1 105 ? 28.436 -8.775 -20.149 1.00 56.38 105 ALA A C 1
ATOM 853 O O . ALA A 1 105 ? 27.974 -9.216 -19.097 1.00 56.38 105 ALA A O 1
ATOM 854 N N . LYS A 1 106 ? 28.741 -7.484 -20.285 1.00 57.25 106 LYS A N 1
ATOM 855 C CA . LYS A 1 106 ? 28.463 -6.483 -19.258 1.00 57.25 106 LYS A CA 1
ATOM 856 C C . LYS A 1 106 ? 27.030 -5.996 -19.427 1.00 57.25 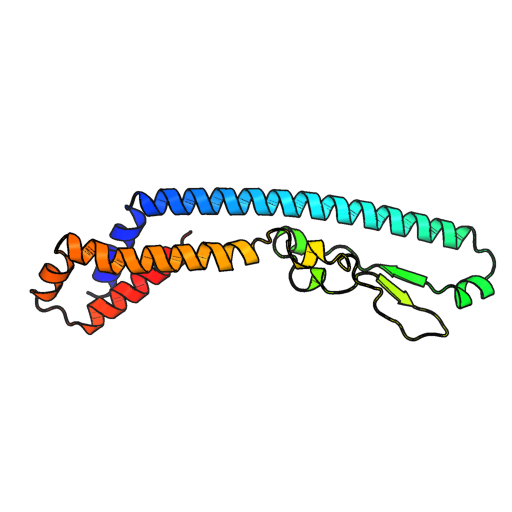106 LYS A C 1
ATOM 858 O O . LYS A 1 106 ? 26.619 -5.567 -20.510 1.00 57.25 106 LYS A O 1
ATOM 863 N N . LEU A 1 107 ? 26.278 -6.033 -18.329 1.00 57.75 107 LEU A N 1
ATOM 864 C CA . LEU A 1 107 ? 25.056 -5.252 -18.196 1.00 57.75 107 LEU A CA 1
ATOM 865 C C . LEU A 1 107 ? 25.419 -3.785 -18.484 1.00 57.75 107 LEU A C 1
ATOM 867 O O . LEU A 1 107 ? 26.357 -3.247 -17.894 1.00 57.75 107 LEU A O 1
ATOM 871 N N . GLY A 1 108 ? 24.730 -3.145 -19.432 1.00 56.06 108 GLY A N 1
ATOM 872 C CA . GLY A 1 108 ? 24.954 -1.740 -19.775 1.00 56.06 108 GLY A CA 1
ATOM 873 C C . GLY A 1 108 ? 24.757 -0.830 -18.558 1.00 56.06 108 GLY A C 1
ATOM 874 O O . GLY A 1 108 ? 24.254 -1.263 -17.526 1.00 56.06 108 GLY A O 1
ATOM 875 N N . ARG A 1 109 ? 25.083 0.460 -18.637 1.00 53.62 109 ARG A N 1
ATOM 876 C CA . ARG A 1 109 ? 24.678 1.376 -17.556 1.00 53.62 109 ARG A CA 1
ATOM 877 C C . ARG A 1 109 ? 23.148 1.432 -17.486 1.00 53.62 109 ARG A C 1
ATOM 879 O O . ARG A 1 109 ? 22.499 1.555 -18.524 1.00 53.62 109 ARG A O 1
ATOM 886 N N . SER A 1 110 ? 22.586 1.318 -16.279 1.00 56.16 110 SER A N 1
ATOM 887 C CA . SER A 1 110 ? 21.154 1.523 -16.042 1.00 56.16 110 SER A CA 1
ATOM 888 C C . SER A 1 110 ? 20.716 2.833 -16.706 1.00 56.16 110 SER A C 1
ATOM 890 O O . SER A 1 110 ? 21.356 3.872 -16.532 1.00 56.16 110 SER A O 1
ATOM 892 N N . LYS A 1 111 ? 19.621 2.795 -17.477 1.00 53.81 111 LYS A N 1
ATOM 893 C CA . LYS A 1 111 ? 19.034 3.983 -18.127 1.00 53.81 111 LYS A CA 1
ATOM 894 C C . LYS A 1 111 ? 18.563 5.022 -17.084 1.00 53.81 111 LYS A C 1
ATOM 896 O O . LYS A 1 111 ? 18.318 6.169 -17.439 1.00 53.81 111 LYS A O 1
ATOM 901 N N . TYR A 1 112 ? 18.519 4.641 -15.800 1.00 52.47 112 TYR A N 1
ATOM 902 C CA . TYR A 1 112 ? 18.249 5.491 -14.637 1.00 52.47 112 TYR A CA 1
ATOM 903 C C . TYR A 1 112 ? 19.518 6.000 -13.929 1.00 52.47 112 TYR A C 1
ATOM 905 O O . TYR A 1 112 ? 19.460 6.384 -12.768 1.00 52.47 112 TYR A O 1
ATOM 913 N N . ALA A 1 113 ? 20.666 6.071 -14.612 1.00 51.84 113 ALA A N 1
ATOM 914 C CA . ALA A 1 113 ? 21.894 6.667 -14.068 1.00 51.84 113 ALA A CA 1
ATOM 915 C C . ALA A 1 113 ? 21.800 8.184 -13.783 1.00 51.84 113 ALA A C 1
ATOM 917 O O . ALA A 1 113 ? 22.786 8.788 -13.368 1.00 51.84 113 ALA A O 1
ATOM 918 N N . ASN A 1 114 ? 20.649 8.815 -14.032 1.00 57.47 114 ASN A N 1
ATOM 919 C CA . ASN A 1 114 ? 20.432 10.219 -13.718 1.00 57.47 114 ASN A CA 1
ATOM 920 C C . ASN A 1 114 ? 20.080 10.351 -12.217 1.00 57.47 114 ASN A C 1
ATOM 922 O O . ASN A 1 114 ? 19.026 9.852 -11.809 1.00 57.47 114 ASN A O 1
ATOM 926 N N . PRO A 1 115 ? 20.922 11.013 -11.396 1.00 61.81 115 PRO A N 1
ATOM 927 C CA . PRO A 1 115 ? 20.773 11.037 -9.939 1.00 61.81 115 PRO A CA 1
ATOM 928 C C . PRO A 1 115 ? 19.423 11.591 -9.462 1.00 61.81 115 PRO A C 1
ATOM 930 O O . PRO A 1 115 ? 18.947 11.227 -8.390 1.00 61.81 115 PRO A O 1
ATOM 933 N N . LEU A 1 116 ? 18.757 12.421 -10.273 1.00 57.34 116 LEU A N 1
ATOM 934 C CA . LEU A 1 116 ? 17.427 12.951 -9.962 1.00 57.34 116 LEU A CA 1
ATOM 935 C C . LEU A 1 116 ? 16.343 11.865 -9.879 1.00 57.34 116 LEU A C 1
ATOM 937 O O . LEU A 1 116 ? 15.458 11.964 -9.036 1.00 57.34 116 LEU A O 1
ATOM 941 N N . PHE A 1 117 ? 16.422 10.803 -10.689 1.00 59.47 117 PHE A N 1
ATOM 942 C CA . PHE A 1 117 ? 15.461 9.691 -10.625 1.00 59.47 117 PHE A CA 1
ATOM 943 C C . PHE A 1 117 ? 15.737 8.718 -9.472 1.00 59.47 117 PHE A C 1
ATOM 945 O O . PHE A 1 117 ? 14.850 7.934 -9.133 1.00 59.47 117 PHE A O 1
ATOM 952 N N . ALA A 1 118 ? 16.934 8.776 -8.877 1.00 61.66 118 ALA A N 1
ATOM 953 C CA . ALA A 1 118 ? 17.239 8.086 -7.627 1.00 61.66 118 ALA A CA 1
ATOM 954 C C . ALA A 1 118 ? 16.651 8.832 -6.416 1.00 61.66 118 ALA A C 1
ATOM 956 O O . ALA A 1 118 ? 16.210 8.195 -5.466 1.00 61.66 118 ALA A O 1
ATOM 957 N N . LEU A 1 119 ? 16.596 10.171 -6.471 1.00 60.50 119 LEU A N 1
ATOM 958 C CA . LEU A 1 119 ? 15.996 11.009 -5.423 1.00 60.50 119 LEU A CA 1
ATOM 959 C C . LEU A 1 119 ? 14.464 11.081 -5.514 1.00 60.50 119 LEU A C 1
ATOM 961 O O . LEU A 1 119 ? 13.795 11.092 -4.486 1.00 60.50 119 LEU A O 1
ATOM 965 N N . PHE A 1 120 ? 13.908 11.099 -6.731 1.00 61.38 120 PHE A N 1
ATOM 966 C CA . PHE A 1 120 ? 12.463 11.119 -6.981 1.00 61.38 120 PHE A CA 1
ATOM 967 C C . PHE A 1 120 ? 12.033 9.886 -7.773 1.00 61.38 120 PHE A C 1
ATOM 969 O O . PHE A 1 120 ? 11.761 9.962 -8.981 1.00 61.38 120 PHE A O 1
ATOM 976 N N . PRO A 1 121 ? 11.980 8.716 -7.119 1.00 61.78 121 PRO A N 1
ATOM 977 C CA . PRO A 1 121 ? 11.452 7.550 -7.773 1.00 61.78 121 PRO A CA 1
ATOM 978 C C . PRO A 1 121 ? 9.971 7.785 -8.110 1.00 61.78 121 PRO A C 1
ATOM 980 O O . PRO A 1 121 ? 9.155 7.972 -7.217 1.00 61.78 121 PRO A O 1
ATOM 983 N N . ALA A 1 122 ? 9.621 7.775 -9.404 1.00 64.06 122 ALA A N 1
ATOM 984 C CA . ALA A 1 122 ? 8.234 7.655 -9.869 1.00 64.06 122 ALA A CA 1
ATOM 985 C C .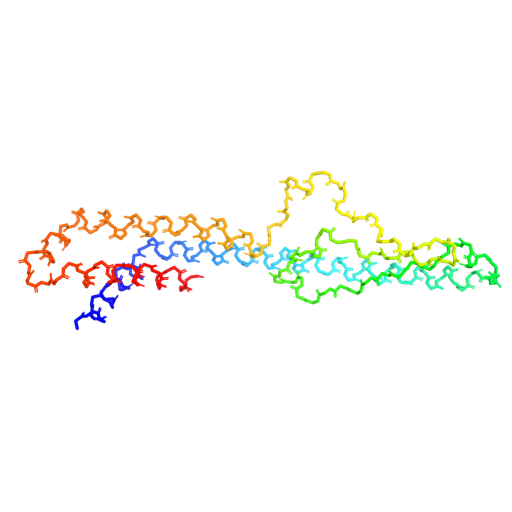 ALA A 1 122 ? 7.439 6.679 -8.972 1.00 64.06 122 ALA A C 1
ATOM 987 O O . ALA A 1 122 ? 7.946 5.570 -8.742 1.00 64.06 122 ALA A O 1
ATOM 988 N N . PRO A 1 123 ? 6.273 7.104 -8.449 1.00 63.81 123 PRO A N 1
ATOM 989 C CA . PRO A 1 123 ? 5.546 6.382 -7.416 1.00 63.81 123 PRO A CA 1
ATOM 990 C C . PRO A 1 123 ? 4.989 5.075 -7.978 1.00 63.81 123 PRO A C 1
ATOM 992 O O . PRO A 1 123 ? 4.060 5.068 -8.784 1.00 63.81 123 PRO A O 1
ATOM 995 N N . ASP A 1 124 ? 5.595 3.973 -7.547 1.00 71.50 124 ASP A N 1
ATOM 996 C CA . ASP A 1 124 ? 5.098 2.623 -7.790 1.00 71.50 124 ASP A CA 1
ATOM 997 C C . ASP A 1 124 ? 3.962 2.305 -6.805 1.00 71.50 124 ASP A C 1
ATOM 999 O O . ASP A 1 124 ? 3.923 2.854 -5.695 1.00 71.50 124 ASP A O 1
ATOM 1003 N N . LEU A 1 125 ? 3.084 1.369 -7.162 1.00 72.94 125 LEU A N 1
ATOM 1004 C CA . LEU A 1 125 ? 2.010 0.900 -6.288 1.00 72.94 125 LEU A CA 1
ATOM 1005 C C . LEU A 1 125 ? 2.579 0.433 -4.940 1.00 72.94 125 LEU A C 1
ATOM 1007 O O . LEU A 1 125 ? 2.068 0.777 -3.877 1.00 72.94 125 LEU A O 1
ATOM 1011 N N . LEU A 1 126 ? 3.710 -0.276 -4.976 1.00 75.81 126 LEU A N 1
ATOM 1012 C CA . LEU A 1 126 ? 4.401 -0.758 -3.780 1.00 75.81 126 LEU A CA 1
ATOM 1013 C C . LEU A 1 126 ? 4.927 0.380 -2.888 1.00 75.81 126 LEU A C 1
ATOM 1015 O O . LEU A 1 126 ? 4.930 0.256 -1.663 1.00 75.81 126 LEU A O 1
ATOM 1019 N N . TYR A 1 127 ? 5.376 1.488 -3.481 1.00 76.94 127 TYR A N 1
ATOM 1020 C CA . TYR A 1 127 ? 5.843 2.655 -2.730 1.00 76.94 127 TYR A CA 1
ATOM 1021 C C . TYR A 1 127 ? 4.679 3.328 -2.000 1.00 76.94 127 TYR A C 1
ATOM 1023 O O . TYR A 1 127 ? 4.787 3.652 -0.817 1.00 76.94 127 TYR A O 1
ATOM 1031 N N . ILE A 1 128 ? 3.546 3.466 -2.690 1.00 80.38 128 ILE A N 1
ATOM 1032 C CA . ILE A 1 128 ? 2.308 4.008 -2.128 1.00 80.38 128 ILE A CA 1
ATOM 1033 C C . ILE A 1 128 ? 1.822 3.139 -0.970 1.00 80.38 128 ILE A C 1
ATOM 1035 O O . ILE A 1 128 ? 1.607 3.658 0.122 1.00 80.38 128 ILE A O 1
ATOM 1039 N N . VAL A 1 129 ? 1.720 1.822 -1.166 1.00 80.75 129 VAL A N 1
ATOM 1040 C CA . VAL A 1 129 ? 1.284 0.889 -0.115 1.00 80.75 129 VAL A CA 1
ATOM 1041 C C . VAL A 1 129 ? 2.205 0.963 1.105 1.00 80.75 129 VAL A C 1
ATOM 1043 O O . VAL A 1 129 ? 1.719 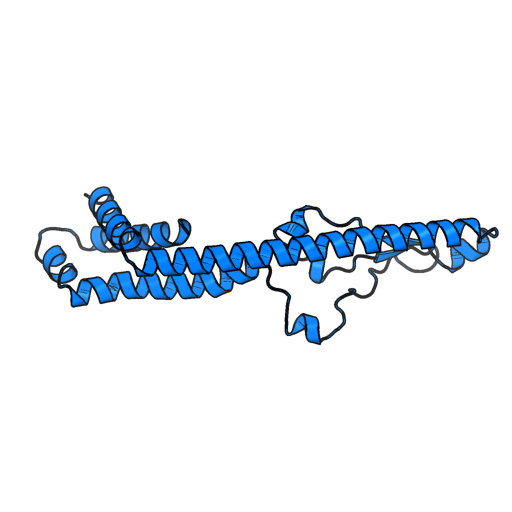1.020 2.229 1.00 80.75 129 VAL A O 1
ATOM 1046 N N . ASN A 1 130 ? 3.527 1.032 0.918 1.00 83.44 130 ASN A N 1
ATOM 1047 C CA . ASN A 1 130 ? 4.452 1.110 2.049 1.00 83.44 130 ASN A CA 1
ATOM 1048 C C . ASN A 1 130 ? 4.347 2.438 2.804 1.00 83.44 130 ASN A C 1
ATOM 1050 O O . ASN A 1 130 ? 4.186 2.445 4.021 1.00 83.44 130 ASN A O 1
ATOM 1054 N N . ILE A 1 131 ? 4.433 3.571 2.107 1.00 82.88 131 ILE A N 1
ATOM 1055 C CA . ILE A 1 131 ? 4.474 4.874 2.780 1.00 82.88 131 ILE A CA 1
ATOM 1056 C C . ILE A 1 131 ? 3.089 5.270 3.271 1.00 82.88 131 ILE A C 1
ATOM 1058 O O . ILE A 1 131 ? 2.896 5.503 4.462 1.00 82.88 131 ILE A O 1
ATOM 1062 N N . VAL A 1 132 ? 2.112 5.315 2.371 1.00 82.94 132 VAL A N 1
ATOM 1063 C CA . VAL A 1 132 ? 0.758 5.774 2.693 1.00 82.94 132 VAL A CA 1
ATOM 1064 C C . VAL A 1 132 ? 0.065 4.745 3.571 1.00 82.94 132 VAL A C 1
ATOM 1066 O O . VAL A 1 132 ? -0.529 5.122 4.577 1.00 82.94 132 VAL A O 1
ATOM 1069 N N . GLY A 1 133 ? 0.215 3.452 3.272 1.00 83.62 133 GLY A N 1
ATOM 1070 C CA . GLY A 1 133 ? -0.332 2.390 4.116 1.00 83.62 133 GLY A CA 1
ATOM 1071 C C . GLY A 1 133 ? 0.246 2.403 5.534 1.00 83.62 133 GLY A C 1
ATOM 1072 O O . GLY A 1 133 ? -0.515 2.248 6.484 1.00 83.62 133 GLY A O 1
ATOM 1073 N N . SER A 1 134 ? 1.545 2.685 5.723 1.00 87.44 134 SER A N 1
ATOM 1074 C CA . SER A 1 134 ? 2.116 2.821 7.077 1.00 87.44 134 SER A CA 1
ATOM 1075 C C . SER A 1 134 ? 1.550 4.020 7.848 1.00 87.44 134 SER A C 1
ATOM 1077 O O . SER A 1 134 ? 1.268 3.911 9.042 1.00 87.44 134 SER A O 1
ATOM 1079 N N . LEU A 1 135 ? 1.319 5.150 7.172 1.00 86.38 135 LEU A N 1
ATOM 1080 C CA . LEU A 1 135 ? 0.719 6.329 7.792 1.00 86.38 135 LEU A CA 1
ATOM 1081 C C . LEU A 1 135 ? -0.741 6.060 8.188 1.00 86.38 135 LEU A C 1
ATOM 1083 O O . LEU A 1 135 ? -1.160 6.403 9.294 1.00 86.38 135 LEU A O 1
ATOM 1087 N N . LEU A 1 136 ? -1.496 5.395 7.310 1.00 83.12 136 LEU A N 1
ATOM 1088 C CA . LEU A 1 136 ? -2.859 4.947 7.589 1.00 83.12 136 LEU A CA 1
ATOM 1089 C C . LEU A 1 136 ? -2.898 3.944 8.746 1.00 83.12 136 LEU A C 1
ATOM 1091 O O . LEU A 1 136 ? -3.775 4.043 9.603 1.00 83.12 136 LEU A O 1
ATOM 1095 N N . ALA A 1 137 ? -1.917 3.040 8.825 1.00 85.38 137 ALA A N 1
ATOM 1096 C CA . ALA A 1 137 ? -1.768 2.102 9.935 1.00 85.38 137 ALA A CA 1
ATOM 1097 C C . ALA A 1 137 ? -1.664 2.805 11.273 1.00 85.38 137 ALA A C 1
ATOM 1099 O O . ALA A 1 137 ? -2.381 2.469 12.217 1.00 85.38 137 ALA A O 1
ATOM 1100 N N . LEU A 1 138 ? -0.788 3.803 11.338 1.00 85.94 138 LEU A N 1
ATOM 1101 C CA . LEU A 1 138 ? -0.584 4.582 12.544 1.00 85.94 138 LEU A CA 1
ATOM 1102 C C . LEU A 1 138 ? -1.865 5.327 12.939 1.00 85.94 138 LEU A C 1
ATOM 1104 O O . LEU A 1 138 ? -2.248 5.304 14.107 1.00 85.94 138 LEU A O 1
ATOM 1108 N N . LEU A 1 139 ? -2.546 5.940 11.967 1.00 82.75 139 LEU A N 1
ATOM 1109 C CA . LEU A 1 139 ? -3.772 6.701 12.201 1.00 82.75 139 LEU A CA 1
ATOM 1110 C C . LEU A 1 139 ? -4.906 5.804 12.714 1.00 82.75 139 LEU A C 1
ATOM 1112 O O . LEU A 1 139 ? -5.538 6.128 13.719 1.00 82.75 139 LEU A O 1
ATOM 1116 N N . PHE A 1 140 ? -5.130 4.644 12.092 1.00 81.44 140 PHE A N 1
ATOM 1117 C CA . PHE A 1 140 ? -6.155 3.703 12.546 1.00 81.44 140 PHE A CA 1
ATOM 1118 C C . PHE A 1 140 ? -5.831 3.072 13.900 1.00 81.44 140 PHE A C 1
ATOM 1120 O O . PHE A 1 140 ? -6.737 2.907 14.719 1.00 81.44 140 PHE A O 1
ATOM 1127 N N . ALA A 1 141 ? -4.561 2.755 14.168 1.00 83.62 141 ALA A N 1
ATOM 1128 C CA . ALA A 1 141 ? -4.135 2.242 15.468 1.00 83.62 141 ALA A CA 1
ATOM 1129 C C . ALA A 1 141 ? -4.335 3.281 16.580 1.00 83.62 141 ALA A C 1
ATOM 1131 O O . ALA A 1 141 ? -4.821 2.945 17.662 1.00 83.62 141 ALA A O 1
ATOM 1132 N N . PHE A 1 142 ? -4.011 4.547 16.306 1.00 83.31 142 PHE A N 1
ATOM 1133 C CA . PHE A 1 142 ? -4.249 5.651 17.229 1.00 83.31 142 PHE A CA 1
ATOM 1134 C C . PHE A 1 142 ? -5.745 5.826 17.513 1.00 83.31 142 PHE A C 1
ATOM 1136 O O . PHE A 1 142 ? -6.161 5.843 18.673 1.00 83.31 142 PHE A O 1
ATOM 1143 N N . ASP A 1 143 ? -6.570 5.861 16.467 1.00 78.31 143 ASP A N 1
ATOM 1144 C CA . ASP A 1 143 ? -8.020 6.017 16.592 1.00 78.31 143 ASP A CA 1
ATOM 1145 C C . ASP A 1 143 ? -8.682 4.855 17.344 1.00 78.31 143 ASP A C 1
ATOM 1147 O O . ASP A 1 143 ? -9.609 5.079 18.127 1.00 78.31 143 ASP A O 1
ATOM 1151 N N . ALA A 1 144 ? -8.188 3.625 17.169 1.00 79.00 144 ALA A N 1
ATOM 1152 C CA . ALA A 1 144 ? -8.674 2.452 17.898 1.00 79.00 144 ALA A CA 1
ATOM 1153 C C . ALA A 1 144 ? -8.472 2.570 19.420 1.00 79.00 144 ALA A C 1
ATOM 1155 O O . ALA A 1 144 ? -9.227 1.985 20.203 1.00 79.00 144 ALA A O 1
ATOM 1156 N N . ILE A 1 145 ? -7.437 3.290 19.860 1.00 79.31 145 ILE A N 1
ATOM 1157 C CA . ILE A 1 145 ? -7.093 3.436 21.278 1.00 79.31 145 ILE A CA 1
ATOM 1158 C C . ILE A 1 145 ? -7.728 4.711 21.839 1.00 79.31 145 ILE A C 1
ATOM 1160 O O . ILE A 1 145 ? -8.528 4.643 22.775 1.00 79.31 145 ILE A O 1
ATOM 1164 N N . CYS A 1 146 ? -7.421 5.864 21.244 1.00 78.75 146 CYS A N 1
ATOM 1165 C CA . CYS A 1 146 ? -7.851 7.168 21.743 1.00 78.75 146 CYS A CA 1
ATOM 1166 C C . CYS A 1 146 ? -9.347 7.417 21.519 1.00 78.75 146 CYS A C 1
ATOM 1168 O O . CYS A 1 146 ? -10.019 7.924 22.416 1.00 78.75 146 CYS A O 1
ATOM 1170 N N . GLY A 1 147 ? -9.912 6.970 20.392 1.00 77.44 147 GLY A N 1
ATOM 1171 C CA . GLY A 1 147 ? -11.334 7.164 20.095 1.00 77.44 147 GLY A CA 1
ATOM 1172 C C . GLY A 1 147 ? -12.261 6.446 21.083 1.00 77.44 147 GLY A C 1
ATOM 1173 O O . GLY A 1 147 ? -13.310 6.969 21.458 1.00 77.44 147 GLY A O 1
ATOM 1174 N N . GLU A 1 148 ? -11.868 5.265 21.562 1.00 78.44 148 GLU A N 1
ATOM 1175 C CA . GLU A 1 148 ? -12.623 4.535 22.588 1.00 78.44 148 GLU A CA 1
ATOM 1176 C C . GLU A 1 148 ? -12.392 5.056 24.005 1.00 78.44 148 GLU A C 1
ATOM 1178 O O . GLU A 1 148 ? -13.269 4.941 24.869 1.00 78.44 148 GLU A O 1
ATOM 1183 N N . GLN A 1 149 ? -11.206 5.607 24.258 1.00 79.12 149 GLN A N 1
ATOM 1184 C CA . GLN A 1 149 ? -10.879 6.236 25.527 1.00 79.12 149 GLN A CA 1
ATOM 1185 C C . GLN A 1 149 ? -11.704 7.514 25.730 1.00 79.12 149 GLN A C 1
ATOM 1187 O O . GLN A 1 149 ? -12.260 7.702 26.814 1.00 79.12 149 GLN A O 1
ATOM 1192 N N . GLU A 1 150 ? -11.843 8.341 24.691 1.00 80.44 150 GLU A N 1
ATOM 1193 C CA . GLU A 1 150 ? -12.647 9.571 24.705 1.00 80.44 150 GLU A CA 1
ATOM 1194 C C . GLU A 1 150 ? -14.148 9.291 24.837 1.00 80.44 150 GLU A C 1
ATOM 1196 O O . GLU A 1 150 ? -14.841 9.954 25.605 1.00 80.44 150 GLU A O 1
ATOM 1201 N N . ARG A 1 151 ? -14.657 8.262 24.146 1.00 81.06 151 ARG A N 1
ATOM 1202 C CA . ARG A 1 151 ? -16.074 7.856 24.223 1.00 81.06 151 ARG A CA 1
ATOM 1203 C C . ARG A 1 151 ? -16.430 7.116 25.513 1.00 81.06 151 ARG A C 1
ATOM 1205 O O . ARG A 1 151 ? -17.598 6.815 25.743 1.00 81.06 151 ARG A O 1
ATOM 1212 N N . GLY A 1 152 ? -15.437 6.762 26.330 1.00 80.50 152 GLY A N 1
ATOM 1213 C CA . GLY A 1 152 ? -15.625 5.994 27.561 1.00 80.50 152 GLY A CA 1
ATOM 1214 C C . GLY A 1 152 ? -16.048 4.535 27.344 1.00 80.50 152 GLY A C 1
ATOM 1215 O O . GLY A 1 152 ? -16.186 3.797 28.322 1.00 80.50 152 GLY A O 1
ATOM 1216 N N . THR A 1 153 ? -16.194 4.075 26.096 1.00 82.44 153 THR A N 1
ATOM 1217 C CA . THR A 1 153 ? -16.537 2.683 25.767 1.00 82.44 153 THR A CA 1
ATOM 1218 C C . THR A 1 153 ? -15.476 1.709 26.257 1.00 82.44 153 THR A C 1
ATOM 1220 O O . THR A 1 153 ? -15.825 0.628 26.727 1.00 82.44 153 THR A O 1
ATOM 1223 N N . LEU A 1 154 ? -14.198 2.104 26.252 1.00 80.81 154 LEU A N 1
ATOM 1224 C CA . LEU A 1 154 ? -13.126 1.270 26.796 1.00 80.81 154 LEU A CA 1
ATOM 1225 C C . LEU A 1 154 ? -13.313 1.019 28.302 1.00 80.81 154 LEU A C 1
ATOM 1227 O O . LEU A 1 154 ? -13.189 -0.114 28.763 1.00 80.81 154 LEU A O 1
ATOM 1231 N N . LYS A 1 155 ? -13.673 2.062 29.063 1.00 82.75 155 LYS A N 1
ATOM 1232 C CA . LYS A 1 155 ? -13.944 1.952 30.506 1.00 82.75 155 LYS A CA 1
ATOM 1233 C C . LYS A 1 155 ? -15.169 1.075 30.774 1.00 82.75 155 LYS A C 1
ATOM 1235 O O . LYS A 1 155 ? -15.134 0.260 31.688 1.00 82.75 155 LYS A O 1
ATOM 1240 N N . LEU A 1 156 ? -16.211 1.196 29.948 1.00 83.31 156 LEU A N 1
ATOM 1241 C CA . LEU A 1 156 ? -17.429 0.390 30.053 1.00 83.31 156 LEU A CA 1
ATOM 1242 C C . LEU A 1 156 ? -17.162 -1.104 29.798 1.00 83.31 156 LEU A C 1
ATOM 1244 O O . LEU A 1 156 ? -17.629 -1.951 30.554 1.00 83.31 156 LEU A O 1
ATOM 1248 N N . VAL A 1 157 ? -16.372 -1.435 28.770 1.00 84.19 157 VAL A N 1
ATOM 1249 C CA . VAL A 1 157 ? -15.993 -2.825 28.459 1.00 84.19 157 VAL A CA 1
ATOM 1250 C C . VAL A 1 157 ? -15.144 -3.431 29.580 1.00 84.19 157 VAL A C 1
ATOM 1252 O O . VAL A 1 157 ? -15.319 -4.602 29.905 1.00 84.19 157 VAL A O 1
ATOM 1255 N N . MET A 1 158 ? -14.266 -2.637 30.203 1.00 82.31 158 MET A N 1
ATOM 1256 C CA . MET A 1 158 ? -13.452 -3.080 31.343 1.00 82.31 158 MET A CA 1
ATOM 1257 C C . MET A 1 158 ? -14.230 -3.211 32.660 1.00 82.31 158 MET A C 1
ATOM 1259 O O . MET A 1 158 ? -13.753 -3.895 33.562 1.00 82.31 158 MET A O 1
ATOM 1263 N N . ALA A 1 159 ? -15.394 -2.568 32.787 1.00 85.44 159 ALA A N 1
ATOM 1264 C CA . ALA A 1 159 ? -16.259 -2.694 33.961 1.00 85.44 159 ALA A CA 1
ATOM 1265 C C . ALA A 1 159 ? -17.046 -4.019 33.979 1.00 85.44 159 ALA A C 1
ATOM 1267 O O . ALA A 1 159 ? -17.469 -4.470 35.041 1.00 85.44 159 ALA A O 1
ATOM 1268 N N . TYR A 1 160 ? -17.227 -4.655 32.819 1.00 83.38 160 TYR A N 1
ATOM 1269 C CA . TYR A 1 160 ? -17.821 -5.987 32.704 1.00 83.38 160 TYR A CA 1
ATOM 1270 C C . TYR A 1 160 ? -16.777 -7.099 32.893 1.00 83.38 160 TYR A C 1
ATOM 1272 O O . TYR A 1 160 ? -15.575 -6.885 32.752 1.00 83.38 160 TYR A O 1
ATOM 1280 N N . SER A 1 161 ? -17.239 -8.326 33.160 1.00 81.94 161 SER A N 1
ATOM 1281 C CA . SER A 1 161 ? -16.409 -9.526 33.363 1.00 81.94 161 SER A CA 1
ATOM 1282 C C . SER A 1 161 ? -15.772 -10.067 32.067 1.00 81.94 161 SER A C 1
ATOM 1284 O O . SER A 1 161 ? -15.811 -11.268 31.796 1.00 81.94 161 SER A O 1
ATOM 1286 N N . VAL A 1 162 ? -15.218 -9.190 31.227 1.00 82.44 162 VAL A N 1
ATOM 1287 C CA . VAL A 1 162 ? -14.515 -9.563 29.995 1.00 82.44 162 VAL A CA 1
ATOM 1288 C C . VAL A 1 162 ? -13.016 -9.645 30.287 1.00 82.44 162 VAL A C 1
ATOM 1290 O O . VAL A 1 162 ? -12.420 -8.677 30.765 1.00 82.44 162 VAL A O 1
ATOM 1293 N N . PRO A 1 163 ? -12.354 -10.776 29.996 1.00 84.88 163 PRO A N 1
ATOM 1294 C CA . PRO A 1 163 ? -10.935 -10.906 30.272 1.00 84.88 163 PRO A CA 1
ATOM 1295 C C . PRO A 1 163 ? -10.099 -10.015 29.338 1.00 84.88 163 PRO A C 1
ATOM 1297 O O . PRO A 1 163 ? -10.310 -9.964 28.123 1.00 84.88 163 PRO A O 1
ATOM 1300 N N . ARG A 1 164 ? -9.097 -9.336 29.912 1.00 84.06 164 ARG A N 1
ATOM 1301 C CA . ARG A 1 164 ? -8.286 -8.304 29.232 1.00 84.06 164 ARG A CA 1
ATOM 1302 C C . ARG A 1 164 ? -7.566 -8.812 27.977 1.00 84.06 164 ARG A C 1
ATOM 1304 O O . ARG A 1 164 ? -7.413 -8.060 27.018 1.00 84.06 164 ARG A O 1
ATOM 1311 N N . HIS A 1 165 ? -7.170 -10.086 27.958 1.00 86.62 165 HIS A N 1
ATOM 1312 C CA . HIS A 1 165 ? -6.488 -10.695 26.813 1.00 86.62 165 HIS A CA 1
ATOM 1313 C C . HIS A 1 165 ? -7.383 -10.776 25.565 1.00 86.62 165 HIS A C 1
ATOM 1315 O O . HIS A 1 165 ? -6.897 -10.555 24.460 1.00 86.62 165 HIS A O 1
ATOM 1321 N N . LEU A 1 166 ? -8.694 -11.020 25.719 1.00 85.44 166 LEU A N 1
ATOM 1322 C CA . LEU A 1 166 ? -9.620 -11.059 24.579 1.00 85.44 166 LEU A CA 1
ATOM 1323 C C . LEU A 1 166 ? -9.853 -9.665 23.995 1.00 85.44 166 LEU A C 1
ATOM 1325 O O . LEU A 1 166 ? -9.998 -9.537 22.785 1.00 85.44 166 LEU A O 1
ATOM 1329 N N . VAL A 1 167 ? -9.865 -8.628 24.838 1.00 84.25 167 VAL A N 1
ATOM 1330 C CA . VAL A 1 167 ? -10.003 -7.231 24.393 1.00 84.25 167 VAL A CA 1
ATOM 1331 C C . VAL A 1 167 ? -8.777 -6.804 23.587 1.00 84.25 167 VAL A C 1
ATOM 1333 O O . VAL A 1 167 ? -8.925 -6.238 22.508 1.00 84.25 167 VAL A O 1
ATOM 1336 N N . LEU A 1 168 ? -7.573 -7.129 24.069 1.00 85.44 168 LEU A N 1
ATOM 1337 C CA . LEU A 1 168 ? -6.319 -6.869 23.353 1.00 85.44 168 LEU A CA 1
ATOM 1338 C C . LEU A 1 168 ? -6.265 -7.595 22.003 1.00 85.44 168 LEU A C 1
ATOM 1340 O O . LEU A 1 168 ? -5.990 -6.964 20.985 1.00 85.44 168 LEU A O 1
ATOM 1344 N N . LEU A 1 169 ? -6.584 -8.894 21.977 1.00 86.06 169 LEU A N 1
ATOM 1345 C CA . LEU A 1 169 ? -6.612 -9.673 20.735 1.00 86.06 169 LEU A CA 1
ATOM 1346 C C . LEU A 1 169 ? -7.651 -9.143 19.745 1.00 86.06 169 LEU A C 1
ATOM 1348 O O . LEU A 1 169 ? -7.367 -9.053 18.554 1.00 86.06 169 LEU A O 1
ATOM 1352 N N . ALA A 1 170 ? -8.836 -8.763 20.225 1.00 85.06 170 ALA A N 1
ATOM 1353 C CA . ALA A 1 170 ? -9.876 -8.209 19.369 1.00 85.06 170 ALA A CA 1
ATOM 1354 C C . ALA A 1 170 ? -9.488 -6.845 18.783 1.00 85.06 170 ALA A C 1
ATOM 1356 O O . ALA A 1 170 ? -9.778 -6.601 17.615 1.00 85.06 170 ALA A O 1
ATOM 1357 N N . LYS A 1 171 ? -8.793 -5.990 19.547 1.00 85.56 171 LYS A N 1
ATOM 1358 C CA . LYS A 1 171 ? -8.252 -4.720 19.037 1.00 85.56 171 LYS A CA 1
ATOM 1359 C C . LYS A 1 171 ? -7.186 -4.940 17.976 1.00 85.56 171 LYS A C 1
ATOM 1361 O O . LYS A 1 171 ? -7.228 -4.304 16.928 1.00 85.56 171 LYS A O 1
ATOM 1366 N N . TRP A 1 172 ? -6.260 -5.862 18.226 1.00 85.44 172 TRP A N 1
ATOM 1367 C CA . TRP A 1 172 ? -5.204 -6.172 17.270 1.00 85.44 172 TRP A CA 1
ATOM 1368 C C . TRP A 1 172 ? -5.773 -6.747 15.967 1.00 85.44 172 TRP A C 1
ATOM 1370 O O . TRP A 1 172 ? -5.489 -6.226 14.893 1.00 85.44 172 TRP A O 1
ATOM 1380 N N . ALA A 1 173 ? -6.650 -7.752 16.057 1.00 86.31 173 ALA A N 1
ATOM 1381 C CA . ALA A 1 173 ? -7.286 -8.353 14.887 1.00 86.31 173 ALA A CA 1
ATOM 1382 C C . ALA A 1 173 ? -8.213 -7.370 14.152 1.00 86.31 173 ALA A C 1
ATOM 1384 O O . ALA A 1 173 ? -8.184 -7.302 12.928 1.00 86.31 173 ALA A O 1
ATOM 1385 N N . GLY A 1 174 ? -9.011 -6.585 14.883 1.00 82.44 174 GLY A N 1
ATOM 1386 C CA . GLY A 1 174 ? -9.920 -5.594 14.307 1.00 82.44 174 GLY A CA 1
ATOM 1387 C C . GLY A 1 174 ? -9.185 -4.481 13.562 1.00 82.44 174 GLY A C 1
ATOM 1388 O O . GLY A 1 174 ? -9.559 -4.162 12.436 1.00 82.44 174 GLY A O 1
ATOM 1389 N N . GLY A 1 175 ? -8.108 -3.949 14.149 1.00 82.88 175 GLY A N 1
ATOM 1390 C CA . GLY A 1 175 ? -7.260 -2.949 13.502 1.00 82.88 175 GLY A CA 1
ATOM 1391 C C . GLY A 1 175 ? -6.508 -3.505 12.291 1.00 82.88 175 GLY A C 1
ATOM 1392 O O . GLY A 1 175 ? -6.443 -2.849 11.258 1.00 82.88 175 GLY A O 1
ATOM 1393 N N . TYR A 1 176 ? -5.998 -4.738 12.380 1.00 84.44 176 TYR A N 1
ATOM 1394 C CA . TYR A 1 176 ? -5.290 -5.378 11.269 1.00 84.44 176 TYR A CA 1
ATOM 1395 C C . TYR A 1 176 ? -6.214 -5.663 10.078 1.00 84.44 176 TYR A C 1
ATOM 1397 O O . TYR A 1 176 ? -5.866 -5.370 8.939 1.00 84.44 176 TYR A O 1
ATOM 1405 N N . ILE A 1 177 ? -7.427 -6.164 10.333 1.00 83.50 177 ILE A N 1
ATOM 1406 C CA . ILE A 1 177 ? -8.425 -6.379 9.277 1.00 83.50 177 ILE A CA 1
ATOM 1407 C C . ILE A 1 177 ? -8.855 -5.041 8.671 1.00 83.50 177 ILE A C 1
ATOM 1409 O O . ILE A 1 177 ? -8.921 -4.929 7.452 1.00 83.50 177 ILE A O 1
ATOM 1413 N N . ALA A 1 178 ? -9.090 -4.011 9.491 1.00 79.50 178 ALA A N 1
ATOM 1414 C CA . ALA A 1 178 ? -9.435 -2.678 8.996 1.00 79.50 178 ALA A CA 1
ATOM 1415 C C . ALA A 1 178 ? -8.351 -2.078 8.085 1.00 79.50 178 ALA A C 1
ATOM 1417 O O . ALA A 1 178 ? -8.673 -1.260 7.229 1.00 79.50 178 ALA A O 1
ATOM 1418 N N . LEU A 1 179 ? -7.095 -2.502 8.248 1.00 80.94 179 LEU A N 1
ATOM 1419 C CA . LEU A 1 179 ? -5.975 -2.078 7.419 1.00 80.94 179 LEU A CA 1
ATOM 1420 C C . LEU A 1 179 ? -5.820 -2.858 6.111 1.00 80.94 179 LEU A C 1
ATOM 1422 O O . LEU A 1 179 ? -5.307 -2.308 5.149 1.00 80.94 179 LEU A O 1
ATOM 1426 N N . ILE A 1 180 ? -6.220 -4.130 6.085 1.00 79.06 180 ILE A N 1
ATOM 1427 C CA . ILE A 1 180 ? -6.141 -4.979 4.883 1.00 79.06 180 ILE A CA 1
ATOM 1428 C C . ILE A 1 180 ? -7.255 -4.656 3.883 1.00 79.06 180 ILE A C 1
ATOM 1430 O O . ILE A 1 180 ? -7.108 -4.907 2.692 1.00 79.06 180 ILE A O 1
ATOM 1434 N N . VAL A 1 181 ? -8.401 -4.187 4.377 1.00 74.50 181 VAL A N 1
ATOM 1435 C CA . VAL A 1 181 ? -9.589 -3.941 3.551 1.00 74.50 181 VAL A CA 1
ATOM 1436 C C . VAL A 1 181 ? -9.399 -2.834 2.492 1.00 74.50 181 VAL A C 1
ATOM 1438 O O . VAL A 1 181 ? -9.881 -3.054 1.380 1.00 74.50 181 VAL A O 1
ATOM 1441 N N . PRO A 1 182 ? -8.797 -1.667 2.794 1.00 64.50 182 PRO A N 1
ATOM 1442 C CA . PRO A 1 182 ? -8.491 -0.639 1.795 1.00 64.50 182 PRO A CA 1
ATOM 1443 C C . PRO A 1 182 ? -7.201 -0.932 1.016 1.00 64.50 182 PRO A C 1
ATOM 1445 O O . PRO A 1 182 ? -7.227 -0.724 -0.218 1.00 64.50 182 PRO A O 1
#